Protein AF-A0A4Q3YDU2-F1 (afdb_monomer_lite)

Structure (mmCIF, N/CA/C/O backbone):
data_AF-A0A4Q3YDU2-F1
#
_entry.id   AF-A0A4Q3YDU2-F1
#
loop_
_atom_site.group_PDB
_atom_site.id
_atom_site.type_symbol
_atom_site.label_atom_id
_atom_site.label_alt_id
_atom_site.label_comp_id
_atom_site.label_asym_id
_atom_site.label_entity_id
_atom_site.label_seq_id
_atom_site.pdbx_PDB_ins_code
_atom_site.Cartn_x
_atom_site.Cartn_y
_atom_site.Cartn_z
_atom_site.occupancy
_atom_site.B_iso_or_equiv
_atom_site.auth_seq_id
_atom_site.auth_comp_id
_atom_site.auth_asym_id
_atom_site.auth_atom_id
_atom_site.pdbx_PDB_model_num
ATOM 1 N N . MET A 1 1 ? 1.092 -8.433 3.025 1.00 63.28 1 MET A N 1
ATOM 2 C CA . MET A 1 1 ? 0.423 -7.122 2.846 1.00 63.28 1 MET A CA 1
ATOM 3 C C . MET A 1 1 ? -0.854 -7.036 3.666 1.00 63.28 1 MET A C 1
ATOM 5 O O . MET A 1 1 ? -0.935 -6.148 4.496 1.00 63.28 1 MET A O 1
ATOM 9 N N . LEU A 1 2 ? -1.789 -7.983 3.519 1.00 69.94 2 LEU A N 1
ATOM 10 C CA . LEU A 1 2 ? -3.058 -7.995 4.266 1.00 69.94 2 LEU A CA 1
ATOM 11 C C . LEU A 1 2 ? -2.880 -7.965 5.797 1.00 69.94 2 LEU A C 1
ATOM 13 O O . LEU A 1 2 ? -3.575 -7.218 6.478 1.00 69.94 2 LEU A O 1
ATOM 17 N N . CYS A 1 3 ? -1.883 -8.690 6.322 1.00 70.38 3 CYS A N 1
ATOM 18 C CA . CYS A 1 3 ? -1.571 -8.663 7.754 1.00 70.38 3 CYS A CA 1
ATOM 19 C C . CYS A 1 3 ? -1.220 -7.255 8.250 1.00 70.38 3 CYS A C 1
ATOM 21 O O . CYS A 1 3 ? -1.755 -6.848 9.270 1.00 70.38 3 CYS A O 1
ATOM 23 N N . LYS A 1 4 ? -0.413 -6.475 7.509 1.00 75.81 4 LYS A N 1
ATOM 24 C CA . LYS A 1 4 ? -0.061 -5.114 7.945 1.00 75.81 4 LYS A CA 1
ATOM 25 C C . LYS A 1 4 ? -1.225 -4.141 7.911 1.00 75.81 4 LYS A C 1
ATOM 27 O O . LYS A 1 4 ? -1.373 -3.386 8.853 1.00 75.81 4 LYS A O 1
ATOM 32 N N . LEU A 1 5 ? -2.079 -4.220 6.895 1.00 78.94 5 LEU A N 1
ATOM 33 C CA . LEU A 1 5 ? -3.284 -3.387 6.821 1.00 78.94 5 LEU A CA 1
ATOM 34 C C . LEU A 1 5 ? -4.250 -3.672 7.982 1.00 78.94 5 LEU A C 1
ATOM 36 O O . LEU A 1 5 ? -4.909 -2.769 8.481 1.00 78.94 5 LEU A O 1
ATOM 40 N N . THR A 1 6 ? -4.320 -4.933 8.414 1.00 76.56 6 THR A N 1
ATOM 41 C CA . THR A 1 6 ? -5.166 -5.339 9.544 1.00 76.56 6 THR A CA 1
ATOM 42 C C . THR A 1 6 ? -4.548 -4.921 10.880 1.00 76.56 6 THR A C 1
ATOM 44 O O . THR A 1 6 ? -5.264 -4.450 11.754 1.00 76.56 6 THR A O 1
ATOM 47 N N . GLU A 1 7 ? -3.225 -5.051 11.033 1.00 78.12 7 GLU A N 1
ATOM 48 C CA . GLU A 1 7 ? -2.502 -4.597 12.230 1.00 78.12 7 GLU A CA 1
ATOM 49 C C . GLU A 1 7 ? -2.561 -3.077 12.420 1.00 78.12 7 GLU A C 1
ATOM 51 O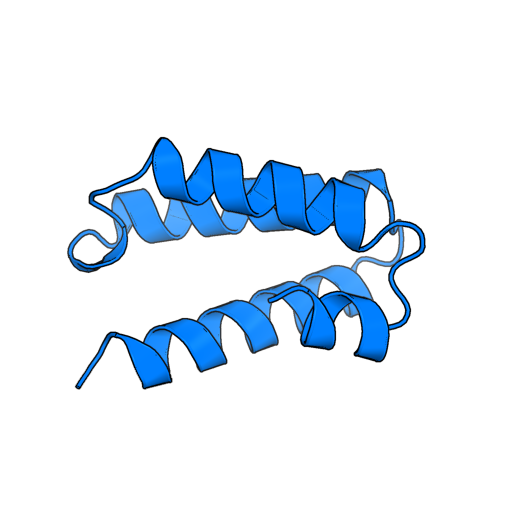 O . GLU A 1 7 ? -2.668 -2.621 13.552 1.00 78.12 7 GLU A O 1
ATOM 56 N N . ASP A 1 8 ? -2.540 -2.303 11.331 1.00 78.19 8 ASP A N 1
ATOM 57 C CA . ASP A 1 8 ? -2.715 -0.847 11.386 1.00 78.19 8 ASP A CA 1
ATOM 58 C C . ASP A 1 8 ? -4.170 -0.447 11.684 1.00 78.19 8 ASP A C 1
ATOM 60 O O . ASP A 1 8 ? -4.464 0.717 11.911 1.00 78.19 8 ASP A O 1
ATOM 64 N N . GLY A 1 9 ? -5.115 -1.392 11.703 1.00 79.75 9 GLY A N 1
ATOM 65 C CA . GLY A 1 9 ? -6.523 -1.093 11.957 1.00 79.75 9 GLY A CA 1
ATOM 66 C C . GLY A 1 9 ? -7.170 -0.281 10.835 1.00 79.75 9 GLY A C 1
ATOM 67 O O . GLY A 1 9 ? -7.987 0.594 11.116 1.00 79.75 9 GLY A O 1
ATOM 68 N N . ILE A 1 10 ? -6.785 -0.530 9.578 1.00 82.12 10 ILE A N 1
ATOM 69 C CA . ILE A 1 10 ? -7.464 0.030 8.403 1.00 82.12 10 ILE A CA 1
ATOM 70 C C . ILE A 1 10 ? -8.876 -0.555 8.335 1.00 82.12 10 ILE A C 1
ATOM 72 O O . ILE A 1 10 ? -9.052 -1.764 8.484 1.00 82.12 10 ILE A O 1
ATOM 76 N N . GLN A 1 11 ? -9.878 0.285 8.068 1.00 78.62 11 GLN A N 1
ATOM 77 C CA . GLN A 1 11 ? -11.294 -0.097 8.129 1.00 78.62 11 GLN A CA 1
ATOM 78 C C . GLN A 1 11 ? -11.659 -1.257 7.179 1.00 78.62 11 GLN A C 1
ATOM 80 O O . GLN A 1 11 ? -12.392 -2.163 7.566 1.00 78.62 11 GLN A O 1
ATOM 85 N N . ASN A 1 12 ? -11.116 -1.260 5.954 1.00 83.31 12 ASN A N 1
ATOM 86 C CA . ASN A 1 12 ? -11.365 -2.287 4.932 1.00 83.31 12 ASN A CA 1
ATOM 87 C C . ASN A 1 12 ? -10.050 -2.816 4.322 1.00 83.31 12 ASN A C 1
ATOM 89 O O . ASN A 1 12 ? -9.720 -2.510 3.168 1.00 83.31 12 ASN A O 1
ATOM 93 N N . PRO A 1 13 ? -9.284 -3.641 5.060 1.00 84.56 13 PRO A N 1
ATOM 94 C CA . PRO A 1 13 ? -7.950 -4.062 4.644 1.00 84.56 13 PRO A CA 1
ATOM 95 C C . PRO A 1 13 ? -7.987 -4.956 3.397 1.00 84.56 13 PRO A C 1
ATOM 97 O O . PRO A 1 13 ? -7.066 -4.902 2.586 1.00 84.56 13 PRO A O 1
ATOM 100 N N . ASP A 1 14 ? -9.058 -5.730 3.195 1.00 85.50 14 ASP A N 1
ATOM 101 C CA . ASP A 1 14 ? -9.237 -6.580 2.012 1.00 85.50 14 ASP A CA 1
ATOM 102 C C . ASP A 1 14 ? -9.371 -5.749 0.727 1.00 85.50 14 ASP A C 1
ATOM 104 O O . ASP A 1 14 ? -8.607 -5.936 -0.221 1.00 85.50 14 ASP A O 1
ATOM 108 N N . LYS A 1 15 ? -10.240 -4.732 0.741 1.00 87.19 15 LYS A N 1
ATOM 109 C CA . LYS A 1 15 ? -10.463 -3.818 -0.388 1.00 87.19 15 LYS A CA 1
ATOM 110 C C . LYS A 1 15 ? -9.204 -3.025 -0.739 1.00 87.19 15 LYS A C 1
ATOM 112 O O . LYS A 1 15 ? -8.861 -2.893 -1.915 1.00 87.19 15 LYS A O 1
ATOM 117 N N . VAL A 1 16 ? -8.489 -2.535 0.276 1.00 87.75 16 VAL A N 1
ATOM 118 C CA . VAL A 1 16 ? -7.190 -1.874 0.087 1.00 87.75 16 VAL A CA 1
ATOM 119 C C . VAL A 1 16 ? -6.178 -2.861 -0.493 1.00 87.75 16 VAL A C 1
ATOM 121 O O . VAL A 1 16 ? -5.506 -2.546 -1.472 1.00 87.75 16 VAL A O 1
ATOM 124 N N . SER A 1 17 ? -6.108 -4.087 0.032 1.00 86.00 17 SER A N 1
ATOM 125 C CA . SER A 1 17 ? -5.188 -5.108 -0.475 1.00 86.00 17 SER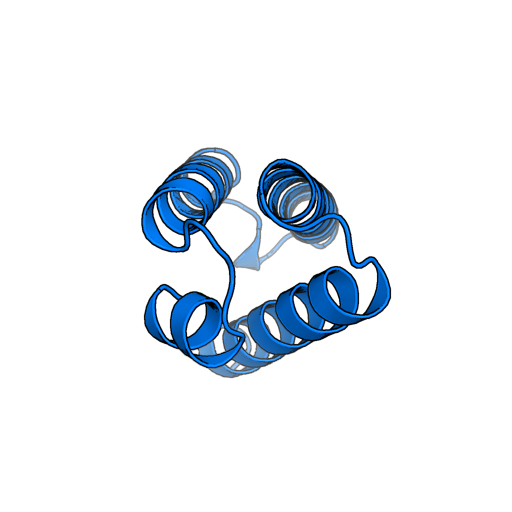 A CA 1
ATOM 126 C C . SER A 1 17 ? -5.467 -5.498 -1.929 1.00 86.00 17 SER A C 1
ATOM 128 O O . SER A 1 17 ? -4.518 -5.710 -2.684 1.00 86.00 17 SER A O 1
ATOM 130 N N . ALA A 1 18 ? -6.738 -5.543 -2.340 1.00 89.00 18 ALA A N 1
ATOM 131 C CA . ALA A 1 18 ? -7.146 -5.830 -3.707 1.00 89.00 18 ALA A CA 1
ATOM 132 C C . ALA A 1 18 ? -6.667 -4.725 -4.658 1.00 89.00 18 ALA A C 1
ATOM 134 O O . ALA A 1 18 ? -5.958 -5.023 -5.618 1.00 89.00 18 ALA A O 1
ATOM 135 N N . LYS A 1 19 ? -6.929 -3.451 -4.321 1.00 89.12 19 LYS A N 1
ATOM 136 C CA . LYS A 1 19 ? -6.437 -2.289 -5.086 1.00 89.12 19 LYS A CA 1
ATOM 137 C C . LYS A 1 19 ? -4.913 -2.282 -5.201 1.00 89.12 19 LYS A C 1
ATOM 139 O O . LYS A 1 19 ? -4.368 -2.070 -6.281 1.00 89.12 19 LYS A O 1
ATOM 144 N N . ILE A 1 20 ? -4.218 -2.543 -4.092 1.00 87.56 20 ILE A N 1
ATOM 145 C CA . ILE A 1 20 ? -2.755 -2.632 -4.068 1.00 87.56 20 ILE A CA 1
ATOM 146 C C . ILE A 1 20 ? -2.285 -3.762 -4.994 1.00 87.56 20 ILE A C 1
ATOM 148 O O . ILE A 1 20 ? -1.397 -3.558 -5.817 1.00 87.56 20 ILE A O 1
ATOM 152 N N . ARG A 1 21 ? -2.896 -4.948 -4.911 1.00 87.12 21 ARG A N 1
ATOM 153 C CA . ARG A 1 21 ? -2.547 -6.100 -5.752 1.00 87.12 21 ARG A CA 1
ATOM 154 C C . ARG A 1 21 ? -2.757 -5.815 -7.241 1.00 87.12 21 ARG A C 1
ATOM 156 O O . ARG A 1 21 ? -1.920 -6.216 -8.045 1.00 87.12 21 ARG A O 1
ATOM 163 N N . GLU A 1 22 ? -3.824 -5.111 -7.604 1.00 89.62 22 GLU A N 1
ATOM 164 C CA . GLU A 1 22 ? -4.049 -4.651 -8.978 1.00 89.62 22 GLU A CA 1
ATOM 165 C C . GLU A 1 22 ? -2.979 -3.655 -9.437 1.00 89.62 22 GLU A C 1
ATOM 167 O O . GLU A 1 22 ? -2.482 -3.776 -10.557 1.00 89.62 22 GLU A O 1
ATOM 172 N N . ALA A 1 23 ? -2.572 -2.714 -8.578 1.00 89.31 23 ALA A N 1
ATOM 173 C CA . ALA A 1 23 ? -1.477 -1.790 -8.872 1.00 89.31 23 ALA A CA 1
ATOM 174 C C . ALA A 1 23 ? -0.170 -2.552 -9.152 1.00 89.31 23 ALA A C 1
ATOM 176 O O . ALA A 1 23 ? 0.477 -2.322 -10.170 1.00 89.31 23 ALA A O 1
ATOM 177 N N . PHE A 1 24 ? 0.173 -3.533 -8.311 1.00 86.50 24 PHE A N 1
ATOM 178 C CA . PHE A 1 24 ? 1.340 -4.402 -8.517 1.00 86.50 24 PHE A CA 1
ATOM 179 C C . PHE A 1 24 ? 1.263 -5.238 -9.797 1.00 86.50 24 PHE A C 1
ATOM 181 O O . PHE A 1 24 ? 2.293 -5.519 -10.404 1.00 86.50 24 PHE A O 1
ATOM 188 N N . ALA A 1 25 ? 0.065 -5.659 -10.206 1.00 87.81 25 ALA A N 1
ATOM 189 C CA . ALA A 1 25 ? -0.124 -6.397 -11.450 1.00 87.81 25 ALA A CA 1
ATOM 190 C C . ALA A 1 25 ? 0.032 -5.499 -12.690 1.00 87.81 25 ALA A C 1
ATOM 192 O O . ALA A 1 25 ? 0.549 -5.957 -13.706 1.00 87.81 25 ALA A O 1
ATOM 193 N N . LYS A 1 26 ? -0.395 -4.231 -12.607 1.00 88.12 26 LYS A N 1
ATOM 194 C CA . LYS A 1 26 ? -0.262 -3.241 -13.690 1.00 88.12 26 LYS A CA 1
ATOM 195 C C . LYS A 1 26 ? 1.170 -2.750 -13.863 1.00 88.12 26 LYS A C 1
ATOM 197 O O . LYS A 1 26 ? 1.626 -2.584 -14.988 1.00 88.12 26 LYS A O 1
ATOM 202 N N . HIS A 1 27 ? 1.862 -2.529 -12.755 1.00 84.50 27 HIS A N 1
ATOM 203 C CA . HIS A 1 27 ? 3.232 -2.045 -12.737 1.00 84.50 27 HIS A CA 1
ATOM 204 C C . HIS A 1 27 ? 4.156 -3.219 -12.476 1.00 84.50 27 HIS A C 1
ATOM 206 O O . HIS A 1 27 ? 4.604 -3.368 -11.353 1.00 84.50 27 HIS A O 1
ATOM 212 N N . SER A 1 28 ? 4.412 -4.094 -13.453 1.00 80.75 28 SER A N 1
ATOM 213 C CA . SER A 1 28 ? 5.307 -5.248 -13.259 1.00 80.75 28 SER A CA 1
ATOM 214 C C . SER A 1 28 ? 6.794 -4.865 -13.203 1.00 80.75 28 SER A C 1
ATOM 216 O O . SER A 1 28 ? 7.599 -5.652 -12.705 1.00 80.75 28 SER A O 1
ATOM 218 N N . GLY A 1 29 ? 7.159 -3.662 -13.668 1.00 82.38 29 GLY A N 1
ATOM 219 C CA . GLY A 1 29 ? 8.528 -3.131 -13.675 1.00 82.38 29 GLY A CA 1
ATOM 220 C C . GLY A 1 29 ? 8.955 -2.457 -12.368 1.00 82.38 29 GLY A C 1
ATOM 221 O O . GLY A 1 29 ? 10.116 -2.082 -12.218 1.00 82.38 29 GLY A O 1
ATOM 222 N N . TRP A 1 30 ? 8.051 -2.348 -11.392 1.00 83.94 30 TRP A N 1
ATOM 223 C CA . TRP A 1 30 ? 8.269 -1.701 -10.091 1.00 83.94 30 TRP A CA 1
ATOM 224 C C . TRP A 1 30 ? 9.483 -2.186 -9.292 1.00 83.94 30 TRP A C 1
ATOM 226 O O . TRP A 1 30 ? 9.979 -1.452 -8.442 1.00 83.94 30 TRP A O 1
ATOM 236 N N . LYS A 1 31 ? 9.948 -3.417 -9.532 1.00 78.81 31 LYS A N 1
ATOM 237 C CA . LYS A 1 31 ? 11.114 -3.982 -8.837 1.00 78.81 31 LYS A CA 1
ATOM 238 C C . LYS A 1 31 ? 12.433 -3.357 -9.288 1.00 78.81 31 LYS A C 1
ATOM 240 O O . LYS A 1 31 ? 13.351 -3.270 -8.483 1.00 78.81 31 LYS A O 1
ATOM 245 N N . ASP A 1 32 ? 12.506 -2.946 -10.549 1.00 79.25 32 ASP A N 1
ATOM 246 C CA . ASP A 1 32 ? 13.736 -2.468 -11.191 1.00 79.25 32 ASP A CA 1
ATOM 247 C C . ASP A 1 32 ? 13.684 -0.954 -11.465 1.00 79.25 32 ASP A C 1
ATOM 249 O O . ASP A 1 32 ? 14.704 -0.273 -11.494 1.00 79.25 32 ASP A O 1
ATOM 253 N N . GLY A 1 33 ? 12.476 -0.400 -11.627 1.00 81.50 33 GLY A N 1
ATOM 254 C CA . GLY A 1 33 ? 12.262 1.002 -11.965 1.00 81.50 33 GLY A CA 1
ATOM 255 C C . GLY A 1 33 ? 11.775 1.850 -10.792 1.00 81.50 33 GLY A C 1
ATOM 256 O O . GLY A 1 33 ? 10.652 1.684 -10.318 1.00 81.50 33 GLY A O 1
ATOM 257 N N . GLU A 1 34 ? 12.555 2.865 -10.408 1.00 81.44 34 GLU A N 1
ATOM 258 C CA . GLU A 1 34 ? 12.124 3.879 -9.431 1.00 81.44 34 GLU A CA 1
ATOM 259 C C . GLU A 1 34 ? 10.870 4.645 -9.876 1.00 81.44 34 GLU A C 1
ATOM 261 O O . GLU A 1 34 ? 10.053 5.027 -9.040 1.00 81.44 34 GLU A O 1
ATOM 266 N N . ALA A 1 35 ? 10.698 4.876 -11.181 1.00 86.44 35 ALA A N 1
ATOM 267 C CA . ALA A 1 35 ? 9.520 5.560 -11.716 1.00 86.44 35 ALA A CA 1
ATOM 268 C C . ALA A 1 35 ? 8.237 4.758 -11.445 1.00 86.44 35 ALA A C 1
ATOM 270 O O . ALA A 1 35 ? 7.280 5.292 -10.888 1.00 86.44 35 ALA A O 1
ATOM 271 N N . GLU A 1 36 ? 8.255 3.461 -11.759 1.00 86.38 36 GLU A N 1
ATOM 272 C CA . GLU A 1 36 ? 7.151 2.538 -11.474 1.00 86.38 36 GLU A CA 1
ATOM 273 C C . GLU A 1 36 ? 6.910 2.418 -9.964 1.00 86.38 36 GLU A C 1
ATOM 275 O O . GLU A 1 36 ? 5.767 2.468 -9.519 1.00 86.38 36 GLU A O 1
ATOM 280 N N . LEU A 1 37 ? 7.975 2.339 -9.154 1.00 86.75 37 LEU A N 1
ATOM 281 C CA . LEU A 1 37 ? 7.871 2.298 -7.693 1.00 86.75 37 LEU A CA 1
ATOM 282 C C . LEU A 1 37 ? 7.178 3.552 -7.128 1.00 86.75 37 LEU A C 1
ATOM 284 O O . LEU A 1 37 ? 6.338 3.448 -6.232 1.00 86.75 37 LEU A O 1
ATOM 288 N N . ARG A 1 38 ? 7.507 4.742 -7.651 1.00 88.44 38 ARG A N 1
ATOM 289 C CA . ARG A 1 38 ? 6.870 6.009 -7.250 1.00 88.44 38 ARG A CA 1
ATOM 290 C C . ARG A 1 38 ? 5.386 6.030 -7.602 1.00 88.44 38 ARG A C 1
ATOM 292 O O . ARG A 1 38 ? 4.581 6.440 -6.766 1.00 88.44 38 ARG A O 1
ATOM 299 N N . GLU A 1 39 ? 5.020 5.575 -8.797 1.00 90.31 39 GLU A N 1
ATOM 300 C CA . GLU A 1 39 ? 3.614 5.483 -9.211 1.00 90.31 39 GLU A CA 1
ATOM 301 C C . GLU A 1 39 ? 2.846 4.464 -8.368 1.00 90.31 39 GLU A C 1
ATOM 303 O O . GLU A 1 39 ? 1.737 4.742 -7.904 1.00 90.31 39 GLU A O 1
ATOM 308 N N . LEU A 1 40 ? 3.476 3.331 -8.060 1.00 91.00 40 LEU A N 1
ATOM 309 C CA . LEU A 1 40 ? 2.908 2.334 -7.171 1.00 91.00 40 LEU A CA 1
ATOM 310 C C . LEU A 1 40 ? 2.656 2.911 -5.773 1.00 91.00 40 LEU A C 1
ATOM 312 O O . LEU A 1 40 ? 1.586 2.707 -5.203 1.00 91.00 40 LEU A O 1
ATOM 316 N N . ARG A 1 41 ? 3.608 3.686 -5.235 1.00 90.44 41 ARG A N 1
ATOM 317 C CA . ARG A 1 41 ? 3.472 4.332 -3.922 1.00 90.44 41 ARG A CA 1
ATOM 318 C C . ARG A 1 41 ? 2.289 5.289 -3.895 1.00 90.44 41 ARG A C 1
ATOM 320 O O . ARG A 1 41 ? 1.498 5.223 -2.961 1.00 90.44 41 ARG A O 1
ATOM 327 N N . LYS A 1 42 ? 2.105 6.096 -4.946 1.00 91.62 42 LYS A N 1
ATOM 328 C CA . LYS A 1 42 ? 0.920 6.956 -5.083 1.00 91.62 42 LYS A CA 1
ATOM 329 C C . LYS A 1 42 ? -0.371 6.141 -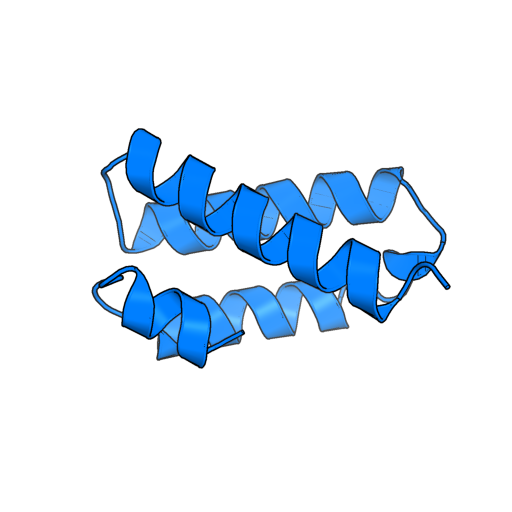5.088 1.00 91.62 42 LYS A C 1
ATOM 331 O O . LYS A 1 42 ? -1.286 6.473 -4.342 1.00 91.62 42 LYS A O 1
ATOM 336 N N . GLN A 1 43 ? -0.456 5.077 -5.890 1.00 91.44 43 GLN A N 1
ATOM 337 C CA . GLN A 1 43 ? -1.673 4.258 -5.956 1.00 91.44 43 GLN A CA 1
ATOM 338 C C . GLN A 1 43 ? -2.004 3.597 -4.615 1.00 91.44 43 GLN A C 1
ATOM 340 O O . GLN A 1 43 ? -3.166 3.586 -4.215 1.00 91.44 43 GLN A O 1
ATOM 345 N N . VAL A 1 44 ? -0.994 3.102 -3.896 1.00 90.81 44 VAL A N 1
ATOM 346 C CA . VAL A 1 44 ? -1.157 2.535 -2.549 1.00 90.81 44 VAL A CA 1
ATOM 347 C C . VAL A 1 44 ? -1.663 3.604 -1.574 1.00 90.81 44 VAL A C 1
ATOM 349 O O . VAL A 1 44 ? -2.623 3.352 -0.849 1.00 90.81 44 VAL A O 1
ATOM 352 N N . THR A 1 45 ? -1.084 4.809 -1.597 1.00 91.19 45 THR A N 1
ATOM 353 C CA . THR A 1 45 ? -1.539 5.948 -0.784 1.00 91.19 45 THR A CA 1
ATOM 354 C C . THR A 1 45 ? -2.995 6.312 -1.077 1.00 91.19 45 THR A C 1
ATOM 356 O O . THR A 1 45 ? -3.782 6.421 -0.145 1.00 91.19 45 THR A O 1
ATOM 359 N N . PHE A 1 46 ? -3.399 6.427 -2.346 1.00 90.62 46 PHE A N 1
ATOM 360 C CA . PHE A 1 46 ? -4.795 6.710 -2.710 1.00 90.62 46 PHE A CA 1
ATOM 361 C C . PHE A 1 46 ? -5.759 5.580 -2.332 1.00 90.62 46 PHE A C 1
ATOM 363 O O . PHE A 1 46 ? -6.904 5.834 -1.953 1.00 90.62 46 PHE A O 1
ATOM 370 N N . ALA A 1 47 ? -5.317 4.324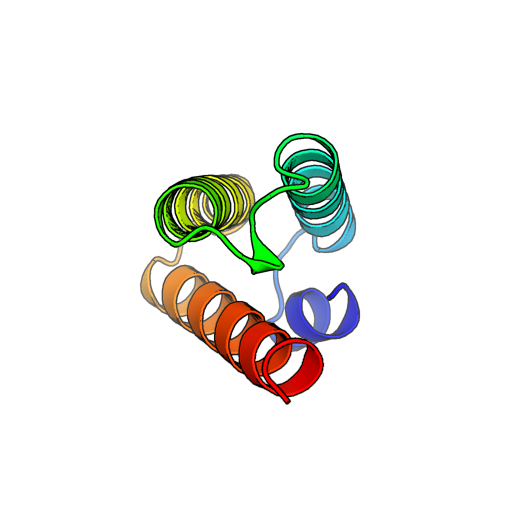 -2.435 1.00 90.06 47 ALA A N 1
ATOM 371 C CA . ALA A 1 47 ? -6.115 3.178 -2.022 1.00 90.06 47 ALA A CA 1
ATOM 372 C C . ALA A 1 47 ? -6.396 3.208 -0.516 1.00 90.06 47 ALA A C 1
ATOM 374 O O . ALA A 1 47 ? -7.532 2.951 -0.125 1.00 90.06 47 ALA A O 1
ATOM 375 N N . LEU A 1 48 ? -5.390 3.560 0.289 1.00 88.62 48 LEU A N 1
ATOM 376 C CA . LEU A 1 48 ? -5.512 3.746 1.734 1.00 88.62 48 LEU A CA 1
ATOM 377 C C . LEU A 1 48 ? -6.389 4.952 2.080 1.00 88.62 48 LEU A C 1
ATOM 379 O O . LEU A 1 48 ? -7.355 4.779 2.809 1.00 88.62 48 LEU A O 1
ATOM 383 N N . PHE A 1 49 ? -6.158 6.110 1.455 1.00 88.44 49 PHE A N 1
ATOM 384 C CA . PHE A 1 49 ? -6.996 7.306 1.628 1.00 88.44 49 PHE A CA 1
ATOM 385 C C . PHE A 1 49 ? -8.472 7.104 1.277 1.00 88.44 49 PHE A C 1
ATOM 387 O O . PHE A 1 49 ? -9.319 7.873 1.707 1.00 88.44 49 PHE A O 1
ATOM 394 N N . SER A 1 50 ? -8.802 6.091 0.470 1.00 88.38 50 SER A N 1
ATOM 395 C CA . SER A 1 50 ? -10.204 5.776 0.175 1.00 88.38 50 SER A CA 1
ATOM 396 C C . SER A 1 50 ? -10.953 5.185 1.375 1.00 88.38 50 SER A C 1
ATOM 398 O O . SER A 1 50 ? -12.179 5.168 1.360 1.00 88.38 50 SER A O 1
ATOM 400 N N . GLU A 1 51 ? -10.236 4.615 2.345 1.00 87.50 51 GLU A N 1
ATOM 401 C CA . GLU A 1 51 ? -10.815 3.895 3.486 1.00 87.50 51 GLU A CA 1
ATOM 402 C C . GLU A 1 51 ? -10.305 4.408 4.845 1.00 87.50 51 GLU A C 1
ATOM 404 O O . GLU A 1 51 ? -10.828 3.990 5.873 1.00 87.50 51 GLU A O 1
ATOM 409 N N . GLU A 1 52 ? -9.286 5.269 4.853 1.00 86.31 52 GLU A N 1
ATOM 410 C CA . GLU A 1 52 ? -8.660 5.859 6.033 1.00 86.31 52 GLU A CA 1
ATOM 411 C C . GLU A 1 52 ? -8.348 7.334 5.745 1.00 86.31 52 GLU A C 1
ATOM 413 O O . GLU A 1 52 ? -7.487 7.643 4.924 1.00 86.31 52 GLU A O 1
ATOM 418 N N . ASP A 1 53 ? -9.047 8.248 6.415 1.00 84.62 53 ASP A N 1
ATOM 419 C CA . ASP A 1 53 ? -8.853 9.696 6.251 1.00 84.62 53 ASP A CA 1
ATOM 420 C C . ASP A 1 53 ? -7.661 10.242 7.062 1.00 84.62 53 ASP A C 1
ATOM 422 O O . ASP A 1 53 ? -7.218 11.373 6.842 1.00 84.62 53 ASP A O 1
ATOM 426 N N . ASP A 1 54 ? -7.121 9.450 7.994 1.00 88.62 54 ASP A N 1
ATOM 427 C CA . ASP A 1 54 ? -5.985 9.850 8.818 1.00 88.62 54 ASP A CA 1
ATOM 428 C C . ASP A 1 54 ? -4.672 9.806 8.019 1.00 88.62 54 ASP A C 1
ATOM 430 O O . ASP A 1 54 ? -4.088 8.753 7.753 1.00 88.62 54 ASP A O 1
ATOM 434 N N . LEU A 1 55 ? -4.200 10.986 7.615 1.00 86.56 55 LEU A N 1
ATOM 435 C CA . LEU A 1 55 ? -3.010 11.137 6.776 1.00 86.56 55 LEU A CA 1
ATOM 436 C C . LEU A 1 55 ? -1.741 10.591 7.445 1.00 86.56 55 LEU A C 1
ATOM 438 O O . LEU A 1 55 ? -0.874 10.052 6.749 1.00 86.56 55 LEU A O 1
ATOM 442 N N . GLU A 1 56 ? -1.614 10.723 8.766 1.00 88.56 56 GLU A N 1
ATOM 443 C CA . GLU A 1 56 ? -0.448 10.242 9.512 1.00 88.56 56 GLU A CA 1
ATOM 444 C C . GLU A 1 56 ? -0.386 8.712 9.459 1.00 88.56 56 GLU A C 1
ATOM 446 O O . GLU A 1 56 ? 0.627 8.133 9.051 1.00 88.56 56 GLU A O 1
ATOM 451 N N . LYS A 1 57 ? -1.515 8.065 9.742 1.00 86.94 57 LYS A N 1
ATOM 452 C CA . LYS A 1 57 ? -1.688 6.615 9.690 1.00 86.94 57 LYS A CA 1
ATOM 453 C C . LYS A 1 57 ? -1.514 6.053 8.284 1.00 86.94 57 LYS A C 1
ATOM 455 O O . LYS A 1 57 ? -0.767 5.090 8.090 1.00 86.94 57 LYS A O 1
ATOM 460 N N . VAL A 1 58 ? -2.110 6.692 7.273 1.00 89.19 58 VAL A N 1
ATOM 461 C CA . VAL A 1 58 ? -1.910 6.317 5.864 1.00 89.19 58 VAL A CA 1
ATOM 462 C C . VAL A 1 58 ? -0.427 6.377 5.506 1.00 89.19 58 VAL A C 1
ATOM 464 O O . VAL A 1 58 ? 0.108 5.434 4.919 1.00 89.19 58 VAL A O 1
ATOM 467 N N . THR A 1 59 ? 0.263 7.457 5.874 1.00 88.62 59 THR A N 1
ATOM 468 C CA . THR A 1 59 ? 1.684 7.633 5.549 1.00 88.62 59 THR A CA 1
ATOM 469 C C . THR A 1 59 ? 2.548 6.575 6.237 1.00 88.62 59 THR A C 1
ATOM 471 O O . THR A 1 59 ? 3.382 5.956 5.570 1.00 88.62 59 THR A O 1
ATOM 474 N N . GLY A 1 60 ? 2.305 6.301 7.523 1.00 90.44 60 GLY A N 1
ATOM 475 C CA . GLY A 1 60 ? 3.009 5.265 8.284 1.00 90.44 60 GLY A CA 1
ATOM 476 C C . GLY A 1 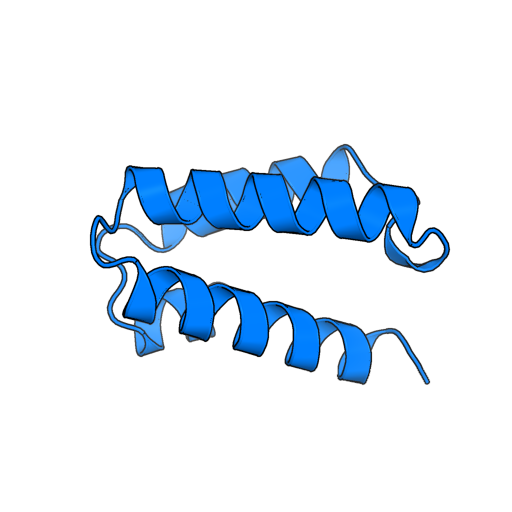60 ? 2.782 3.854 7.734 1.00 90.44 60 GLY A C 1
ATOM 477 O O . GLY A 1 60 ? 3.737 3.082 7.578 1.00 90.44 60 GLY A O 1
ATOM 478 N N . THR A 1 61 ? 1.543 3.540 7.342 1.00 89.12 61 THR A N 1
ATOM 479 C CA . THR A 1 61 ? 1.192 2.264 6.703 1.00 89.12 61 THR A CA 1
ATOM 480 C C . THR A 1 61 ? 1.909 2.100 5.361 1.00 89.12 61 THR A C 1
ATOM 482 O O . THR A 1 61 ? 2.512 1.053 5.102 1.00 89.12 61 THR A O 1
ATOM 485 N N . VAL A 1 62 ? 1.867 3.126 4.498 1.00 90.25 62 VAL A N 1
ATOM 486 C CA . VAL A 1 62 ? 2.534 3.113 3.184 1.00 90.25 62 VAL A CA 1
ATOM 487 C C . VAL A 1 62 ? 4.032 2.916 3.361 1.00 90.25 62 VAL A C 1
ATOM 489 O O . VAL A 1 62 ? 4.616 2.049 2.713 1.00 90.25 62 VAL A O 1
ATOM 492 N N . GLU A 1 63 ? 4.670 3.699 4.228 1.00 90.31 63 GLU A N 1
ATOM 493 C CA . GLU A 1 63 ? 6.112 3.609 4.440 1.00 90.31 63 GLU A CA 1
ATOM 494 C C . GLU A 1 63 ? 6.515 2.217 4.936 1.00 90.31 63 GLU A C 1
ATOM 496 O O . GLU A 1 63 ? 7.378 1.579 4.330 1.00 90.31 63 GLU A O 1
ATOM 501 N N . SER A 1 64 ? 5.826 1.694 5.953 1.00 89.12 64 SER A N 1
ATOM 502 C CA . SER A 1 64 ? 6.090 0.360 6.499 1.00 89.12 64 SER A CA 1
ATOM 503 C C . SER A 1 64 ? 5.943 -0.742 5.445 1.00 89.12 64 SER A C 1
ATOM 505 O O . SER A 1 64 ? 6.766 -1.658 5.374 1.00 89.12 64 SER A O 1
ATOM 507 N N . LEU A 1 65 ? 4.923 -0.648 4.585 1.00 87.38 65 LEU A N 1
ATOM 508 C CA . LEU A 1 65 ? 4.728 -1.561 3.456 1.00 87.38 65 LEU A CA 1
ATOM 509 C C . LEU A 1 65 ? 5.907 -1.518 2.483 1.00 87.38 65 LEU A C 1
ATOM 511 O O . LEU A 1 65 ? 6.436 -2.570 2.121 1.00 87.38 65 LEU A O 1
ATOM 515 N N . PHE A 1 66 ? 6.332 -0.323 2.071 1.00 86.44 66 PHE A N 1
ATOM 516 C CA . PHE A 1 66 ? 7.427 -0.164 1.115 1.00 86.44 66 PHE A CA 1
ATOM 517 C C . PHE A 1 66 ? 8.783 -0.562 1.698 1.00 86.44 66 PHE A C 1
ATOM 519 O O . PHE A 1 66 ? 9.569 -1.183 0.990 1.00 86.44 66 PHE A O 1
ATOM 526 N N . VAL A 1 67 ? 9.033 -0.322 2.986 1.00 88.31 67 VAL A N 1
ATOM 527 C CA . VAL A 1 67 ? 10.237 -0.810 3.679 1.00 88.31 67 VAL A CA 1
ATOM 528 C C . VAL A 1 67 ? 10.282 -2.340 3.699 1.00 88.31 67 VAL A C 1
ATOM 530 O O . VAL A 1 67 ? 11.327 -2.934 3.433 1.00 88.31 67 VAL A O 1
ATOM 533 N N . LEU A 1 68 ? 9.157 -3.007 3.982 1.00 86.56 68 LEU A N 1
ATOM 534 C CA . LEU A 1 68 ? 9.079 -4.473 3.945 1.00 86.56 68 LEU A CA 1
ATOM 535 C C . LEU A 1 68 ? 9.304 -5.023 2.532 1.00 86.56 68 LEU A C 1
ATOM 537 O O . LEU A 1 68 ? 9.976 -6.042 2.363 1.00 86.56 68 LEU A O 1
ATOM 541 N N . LEU A 1 69 ? 8.750 -4.353 1.521 1.00 83.56 69 LEU A N 1
ATOM 542 C CA . LEU A 1 69 ? 8.936 -4.711 0.118 1.00 83.56 69 LEU A CA 1
ATOM 543 C C . LEU A 1 69 ? 10.391 -4.543 -0.305 1.00 83.56 69 LEU A C 1
ATOM 545 O O . LEU A 1 69 ? 10.967 -5.479 -0.852 1.00 83.56 69 LEU A O 1
ATOM 549 N N . GLU A 1 70 ? 11.004 -3.403 -0.001 1.00 83.50 70 GLU A N 1
ATOM 550 C CA . GLU A 1 70 ? 12.409 -3.156 -0.306 1.00 83.50 70 GLU A CA 1
ATOM 551 C C . GLU A 1 70 ? 13.291 -4.230 0.337 1.00 83.50 70 GLU A C 1
ATOM 553 O O . GLU A 1 70 ? 14.066 -4.868 -0.362 1.00 83.50 70 GLU A O 1
ATOM 558 N N . LYS A 1 71 ? 13.076 -4.550 1.618 1.00 83.12 71 LYS A N 1
ATOM 559 C CA . LYS A 1 71 ? 13.795 -5.638 2.304 1.00 83.12 71 LYS A CA 1
ATOM 560 C C . LYS A 1 71 ? 13.607 -7.020 1.674 1.00 83.12 71 LYS A C 1
ATOM 562 O O . LYS A 1 71 ? 14.475 -7.876 1.811 1.00 83.12 71 LYS A O 1
ATOM 567 N N . THR A 1 72 ? 12.457 -7.274 1.056 1.00 82.50 72 THR A N 1
ATOM 568 C CA . THR A 1 72 ? 12.132 -8.587 0.479 1.00 82.50 72 THR A CA 1
ATOM 569 C C . THR A 1 72 ? 12.678 -8.736 -0.942 1.00 82.50 72 THR A C 1
ATOM 571 O O . THR A 1 72 ? 13.084 -9.831 -1.329 1.00 82.50 72 THR A O 1
ATOM 574 N N . PHE A 1 73 ? 12.670 -7.657 -1.728 1.00 76.62 73 PHE A N 1
ATOM 575 C CA . PHE A 1 73 ? 12.995 -7.687 -3.158 1.00 76.62 73 PHE A CA 1
ATOM 576 C C . PHE A 1 73 ? 14.370 -7.112 -3.501 1.00 76.62 73 PHE A C 1
ATOM 578 O O . PHE A 1 73 ? 14.942 -7.512 -4.511 1.00 76.62 73 PHE A O 1
ATOM 585 N N . ARG A 1 74 ? 14.915 -6.216 -2.677 1.00 64.69 74 ARG A N 1
ATOM 586 C CA . ARG A 1 74 ? 16.272 -5.689 -2.811 1.00 64.69 74 ARG A CA 1
ATOM 587 C C . ARG A 1 74 ? 17.171 -6.546 -1.912 1.00 64.69 74 ARG A C 1
ATOM 589 O O . ARG A 1 74 ? 17.194 -6.369 -0.697 1.00 64.69 74 ARG A O 1
ATOM 596 N N . LYS A 1 75 ? 17.811 -7.548 -2.516 1.00 51.59 75 LYS A N 1
ATOM 597 C CA . LYS A 1 75 ? 18.767 -8.453 -1.867 1.00 51.59 75 LYS A CA 1
ATOM 598 C C . LYS A 1 75 ? 20.189 -8.081 -2.256 1.00 51.59 75 LYS A C 1
ATOM 600 O O . LYS A 1 75 ? 20.370 -7.717 -3.438 1.00 51.59 75 LYS A O 1
#

pLDDT: mean 84.45, std 7.01, range [51.59, 91.62]

Foldseek 3Di:
DLVLCVVLVQPCSPQLVVQLVVLCVVLVCCLPDPVSVVVSLVSSLVSSCVRDVPNVSSVVSSVVVVVVVCVVRVD

Radius of gyration: 11.63 Å; chains: 1; bounding box: 30×20×26 Å

Sequence (75 aa):
MLCKLTEDGIQNPDKVSAKIREAFAKHSGWKDGEAELRELRKQVTFALFSEEDDLEKVTGTVESLFVLLEKTFRK

Secondary structure (DSSP, 8-state):
-HHHHHHTT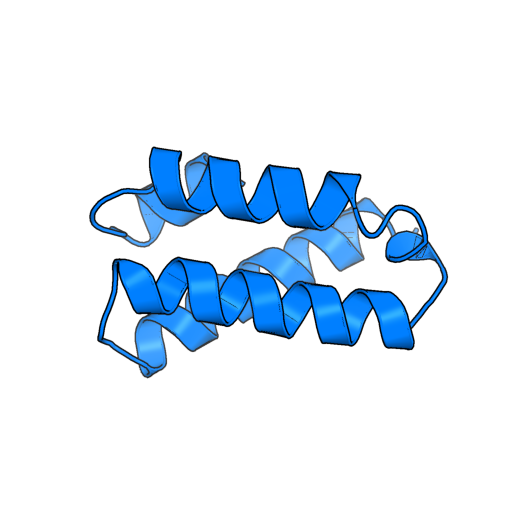-S-HHHHHHHHHHHHHH-TTTTT-HHHHHHHHHHHHHHHHTT---HHHHHHHHHHHHHHHHHHH--